Protein AF-A0A3B8WLK9-F1 (afdb_monomer_lite)

Radius of gyration: 15.68 Å; chains: 1; bounding box: 37×21×43 Å

InterPro domains:
  IPR000297 Peptidyl-prolyl cis-trans isomerase, PpiC-type [PF00639] (2-52)
  IPR000297 Peptidyl-prolyl cis-trans isomerase, PpiC-type [PS50198] (1-53)
  IPR046357 Peptidyl-prolyl cis-trans isomerase domain superfamily [G3DSA:3.10.50.40] (1-70)
  IPR051370 Peptidyl-prolyl cis-trans isomerase Pin1 [PTHR10657] (2-50)

Sequence (70 aa):
VDTVSAQEGGDLGFAGRGVYDEAFEDALFGLEEGEVSGPVETSFGLHLIKLEEVRRSDVPAFDELREDLR

Organism: Marinobacter nauticus (NCBI:txid2743)

Secondary structure (DSSP, 8-state):
---SSGGGTT------TTSS-HHHHHHHHHSPTT-B---EEETTEEE--B--------PPPHHHHTTTT-

Structure (mmCIF, N/CA/C/O backbone):
data_AF-A0A3B8WLK9-F1
#
_entry.id   AF-A0A3B8WLK9-F1
#
loop_
_atom_site.group_PDB
_atom_site.id
_atom_site.type_symbol
_atom_site.label_atom_id
_atom_site.label_alt_id
_atom_site.label_comp_id
_atom_site.label_asym_id
_atom_site.label_entity_id
_atom_site.label_seq_id
_atom_site.pdbx_PDB_ins_code
_atom_site.Cartn_x
_atom_site.Cartn_y
_atom_site.Cartn_z
_atom_site.occupancy
_atom_site.B_iso_or_equiv
_atom_site.auth_seq_id
_atom_site.auth_comp_id
_atom_site.auth_asym_id
_atom_site.auth_atom_id
_atom_site.pdbx_PDB_model_num
ATOM 1 N N . VAL A 1 1 ? 0.771 -1.309 15.695 1.00 49.38 1 VAL A N 1
ATOM 2 C CA . VAL A 1 1 ? 0.859 0.036 15.088 1.00 49.38 1 VAL A CA 1
ATOM 3 C C . VAL A 1 1 ? 1.967 -0.077 14.077 1.00 49.38 1 VAL A C 1
ATOM 5 O O . VAL A 1 1 ? 3.043 -0.478 14.496 1.00 49.38 1 VAL A O 1
ATOM 8 N N . ASP A 1 2 ? 1.687 0.131 12.794 1.00 54.31 2 ASP A N 1
ATOM 9 C CA . ASP A 1 2 ? 2.723 0.125 11.759 1.00 54.31 2 ASP A CA 1
ATOM 10 C C . ASP A 1 2 ? 3.785 1.153 12.155 1.00 54.31 2 ASP A C 1
ATOM 12 O O . ASP A 1 2 ? 3.455 2.322 12.316 1.00 54.31 2 ASP A O 1
ATOM 16 N N . THR A 1 3 ? 4.999 0.712 12.479 1.00 61.25 3 THR A N 1
ATOM 17 C CA . THR A 1 3 ? 6.071 1.572 13.002 1.00 61.25 3 THR A CA 1
ATOM 18 C C . THR A 1 3 ? 7.063 1.990 11.924 1.00 61.25 3 THR A C 1
ATOM 20 O O . THR A 1 3 ? 7.874 2.881 12.177 1.00 61.25 3 THR A O 1
ATOM 23 N N . VAL A 1 4 ? 7.021 1.356 10.749 1.00 62.66 4 VAL A N 1
ATOM 24 C CA . VAL A 1 4 ? 8.067 1.480 9.728 1.00 62.66 4 VAL A CA 1
ATOM 25 C C . VAL A 1 4 ? 7.880 2.757 8.912 1.00 62.66 4 VAL A C 1
ATOM 27 O O . VAL A 1 4 ? 8.834 3.515 8.774 1.00 62.66 4 VAL A O 1
ATOM 30 N N . SER A 1 5 ? 6.658 3.063 8.467 1.00 62.91 5 SER A N 1
ATOM 31 C CA . SER A 1 5 ? 6.350 4.285 7.698 1.00 62.91 5 SER A CA 1
ATOM 32 C C . SER A 1 5 ? 5.671 5.387 8.519 1.00 62.91 5 SER A C 1
ATOM 34 O O . SER A 1 5 ? 5.494 6.508 8.044 1.00 62.91 5 SER A O 1
ATOM 36 N N . ALA A 1 6 ? 5.318 5.114 9.781 1.00 64.75 6 ALA A N 1
ATOM 37 C CA . ALA A 1 6 ? 4.562 6.044 10.632 1.00 64.75 6 ALA A CA 1
ATOM 38 C C . ALA A 1 6 ? 5.218 7.424 10.787 1.00 64.75 6 ALA A C 1
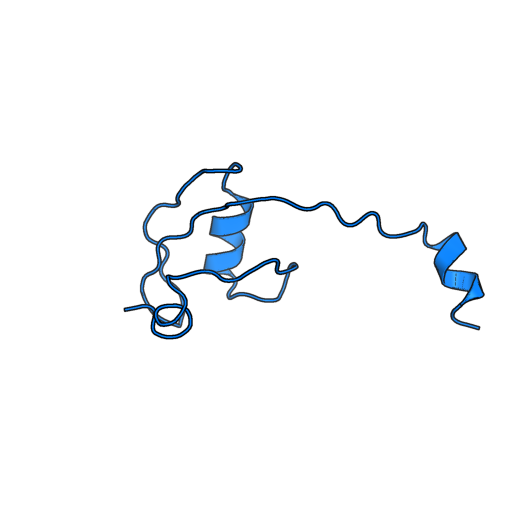ATOM 40 O O . ALA A 1 6 ? 4.530 8.428 10.957 1.00 64.75 6 ALA A O 1
ATOM 41 N N . GLN A 1 7 ? 6.553 7.466 10.757 1.00 62.69 7 GLN A N 1
ATOM 42 C CA . GLN A 1 7 ? 7.334 8.697 10.899 1.00 62.69 7 GLN A CA 1
ATOM 43 C C . GLN A 1 7 ? 7.254 9.593 9.655 1.00 62.69 7 GLN A C 1
ATOM 45 O O . GLN A 1 7 ? 7.397 10.806 9.781 1.00 62.69 7 GLN A O 1
ATOM 50 N N . GLU A 1 8 ? 6.965 9.016 8.487 1.00 64.12 8 GLU A N 1
ATOM 51 C CA . GLU A 1 8 ? 6.805 9.718 7.206 1.00 64.12 8 GLU A CA 1
ATOM 52 C C . GLU A 1 8 ? 5.326 9.848 6.804 1.00 64.12 8 GLU A C 1
ATOM 54 O O . GLU A 1 8 ? 4.994 10.118 5.655 1.00 64.12 8 GLU A O 1
ATOM 59 N N . GLY A 1 9 ? 4.407 9.669 7.760 1.00 71.12 9 GLY A N 1
ATOM 60 C CA . GLY A 1 9 ? 2.969 9.785 7.510 1.00 71.12 9 GLY A CA 1
ATOM 61 C C . GLY A 1 9 ? 2.355 8.582 6.792 1.00 71.12 9 GLY A C 1
ATOM 62 O O . GLY A 1 9 ? 1.212 8.673 6.355 1.00 71.12 9 GLY A O 1
ATOM 63 N N . GLY A 1 10 ? 3.074 7.460 6.706 1.00 75.75 10 GLY A N 1
ATOM 64 C CA . GLY A 1 10 ? 2.593 6.247 6.051 1.00 75.75 10 GLY A CA 1
ATOM 65 C C . GLY A 1 10 ? 2.906 6.157 4.557 1.00 75.75 10 GLY A C 1
ATOM 66 O O . GLY A 1 10 ? 2.459 5.201 3.930 1.00 75.75 10 GLY A O 1
ATOM 67 N N . ASP A 1 11 ? 3.655 7.109 3.988 1.00 80.12 11 ASP A N 1
ATOM 68 C CA . ASP A 1 11 ? 4.074 7.048 2.585 1.00 80.12 11 ASP A CA 1
ATOM 69 C C . ASP A 1 11 ? 5.136 5.954 2.388 1.00 80.12 11 ASP A C 1
ATOM 71 O O . ASP A 1 11 ? 6.098 5.847 3.150 1.00 80.12 11 ASP A O 1
ATOM 75 N N . LEU A 1 12 ? 4.930 5.116 1.376 1.00 82.44 12 LEU A N 1
ATOM 76 C CA . LEU A 1 12 ? 5.806 4.001 1.018 1.00 82.44 12 LEU A CA 1
ATOM 77 C C . LEU A 1 12 ? 6.461 4.193 -0.359 1.00 82.44 12 LEU A C 1
ATOM 79 O O . LEU A 1 12 ? 7.279 3.365 -0.767 1.00 82.44 12 LEU A O 1
ATOM 83 N N . GLY A 1 13 ? 6.128 5.275 -1.073 1.00 83.31 13 GLY A N 1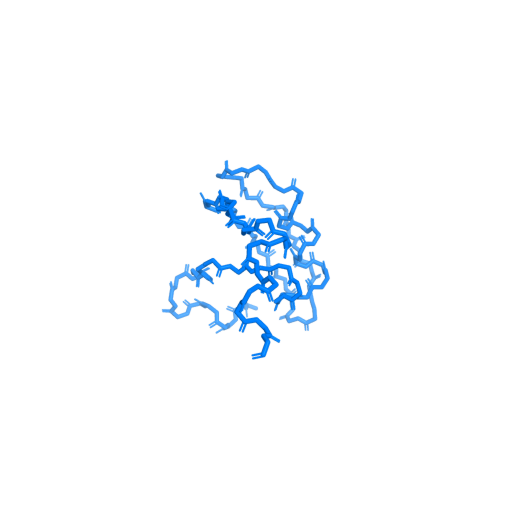
ATOM 84 C CA . GLY A 1 13 ? 6.584 5.527 -2.434 1.00 83.31 13 GLY A CA 1
ATOM 85 C C . GLY A 1 13 ? 6.124 4.467 -3.443 1.00 83.31 13 GLY A C 1
ATOM 86 O O . GLY A 1 13 ? 5.152 3.743 -3.237 1.00 83.31 13 GLY A O 1
ATOM 87 N N . PHE A 1 14 ? 6.837 4.380 -4.571 1.00 83.62 14 PHE A N 1
ATOM 88 C CA . PHE A 1 14 ? 6.586 3.354 -5.587 1.00 83.62 14 PHE A CA 1
ATOM 89 C C . PHE A 1 14 ? 7.407 2.106 -5.299 1.00 83.62 14 PHE A C 1
ATOM 91 O O . PHE A 1 14 ? 8.638 2.159 -5.275 1.00 83.62 14 PHE A O 1
ATOM 98 N N . ALA A 1 15 ? 6.723 0.975 -5.181 1.00 82.25 15 ALA A N 1
ATOM 99 C CA . ALA A 1 15 ? 7.339 -0.332 -5.047 1.00 82.25 15 ALA A CA 1
ATOM 100 C C . ALA A 1 15 ? 6.842 -1.287 -6.137 1.00 82.25 15 ALA A C 1
ATOM 102 O O . ALA A 1 15 ? 5.700 -1.214 -6.591 1.00 82.25 15 ALA A O 1
ATOM 103 N N . GLY A 1 16 ? 7.736 -2.173 -6.575 1.00 77.62 16 GLY A N 1
ATOM 104 C CA . GLY A 1 16 ? 7.403 -3.276 -7.473 1.00 77.62 16 GLY A CA 1
ATOM 105 C C . GLY A 1 16 ? 6.914 -4.510 -6.711 1.00 77.62 16 GLY A C 1
ATOM 106 O O . GLY A 1 16 ? 6.939 -4.546 -5.486 1.00 77.62 16 GLY A O 1
ATOM 107 N N . ARG A 1 17 ? 6.517 -5.547 -7.458 1.00 79.25 17 ARG A N 1
ATOM 108 C CA . ARG A 1 17 ? 6.195 -6.871 -6.897 1.00 79.25 17 ARG A CA 1
ATOM 109 C C . ARG A 1 17 ? 7.406 -7.492 -6.193 1.00 79.25 17 ARG A C 1
ATOM 111 O O . ARG A 1 17 ? 8.528 -7.372 -6.685 1.00 79.25 17 ARG A O 1
ATOM 118 N N . GLY A 1 18 ? 7.155 -8.223 -5.114 1.00 81.56 18 GLY A N 1
ATOM 119 C CA . GLY A 1 18 ? 8.147 -8.878 -4.266 1.00 81.56 18 GLY A CA 1
ATOM 120 C C . GLY A 1 18 ? 8.815 -7.962 -3.237 1.00 81.56 18 GLY A C 1
ATOM 121 O O . GLY A 1 18 ? 9.816 -8.368 -2.646 1.00 81.56 18 GLY A O 1
ATOM 122 N N . VAL A 1 19 ? 8.320 -6.735 -3.046 1.00 85.19 19 VAL A N 1
ATOM 123 C CA . VAL A 1 19 ? 8.876 -5.788 -2.060 1.00 85.19 19 VAL A CA 1
ATOM 124 C C . VAL A 1 19 ? 8.181 -5.928 -0.708 1.00 85.19 19 VAL A C 1
ATOM 126 O O . VAL A 1 19 ? 8.827 -5.744 0.326 1.00 85.19 19 VAL A O 1
ATOM 129 N N . TYR A 1 20 ? 6.890 -6.270 -0.703 1.00 86.12 20 TYR A N 1
ATOM 130 C CA . TYR A 1 20 ? 6.102 -6.407 0.520 1.00 86.12 20 TYR A CA 1
ATOM 131 C C . TYR A 1 20 ? 5.776 -7.869 0.842 1.00 86.12 20 TYR A C 1
ATOM 133 O O . TYR A 1 20 ? 5.998 -8.776 0.043 1.00 86.12 20 TYR A O 1
ATOM 141 N N . ASP A 1 21 ? 5.264 -8.085 2.055 1.00 88.12 21 ASP A N 1
ATOM 142 C CA . ASP A 1 21 ? 4.706 -9.369 2.483 1.00 88.12 21 ASP A CA 1
ATOM 143 C C . ASP A 1 21 ? 3.518 -9.766 1.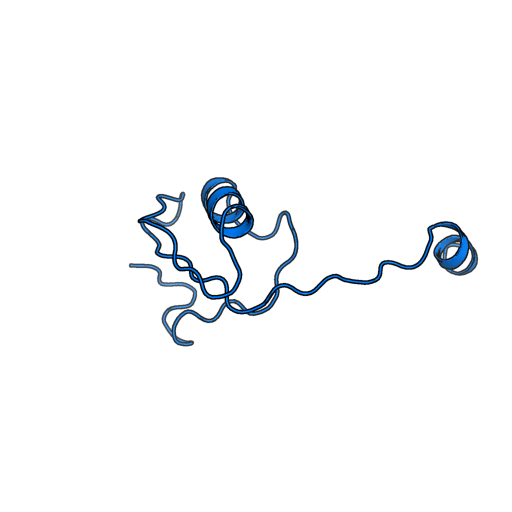586 1.00 88.12 21 ASP A C 1
ATOM 145 O O . ASP A 1 21 ? 2.780 -8.898 1.116 1.00 88.12 21 ASP A O 1
ATOM 149 N N . GLU A 1 22 ? 3.321 -11.068 1.368 1.00 90.62 22 GLU A N 1
ATOM 150 C CA . GLU A 1 22 ? 2.298 -11.614 0.461 1.00 90.62 22 GLU A CA 1
ATOM 151 C C . GLU A 1 22 ? 0.900 -11.059 0.767 1.00 90.62 22 GLU A C 1
ATOM 153 O O . GLU A 1 22 ? 0.203 -10.607 -0.140 1.00 90.62 22 GLU A O 1
ATOM 158 N N . ALA A 1 23 ? 0.526 -10.970 2.050 1.00 90.38 23 ALA A N 1
ATOM 159 C CA . ALA A 1 23 ? -0.781 -10.447 2.447 1.00 90.38 23 ALA A CA 1
ATOM 160 C C . ALA A 1 23 ? -0.952 -8.954 2.111 1.00 90.38 23 ALA A C 1
ATOM 162 O O . ALA A 1 23 ? -2.053 -8.503 1.786 1.00 90.38 23 ALA A O 1
ATOM 163 N N . PHE A 1 24 ? 0.135 -8.181 2.183 1.00 91.06 24 PHE A N 1
ATOM 164 C CA . PHE A 1 24 ? 0.131 -6.769 1.812 1.00 91.06 24 PHE A CA 1
ATOM 165 C C . PHE A 1 24 ? 0.023 -6.608 0.295 1.00 91.06 24 PHE A C 1
ATOM 167 O O . PHE A 1 24 ? -0.764 -5.790 -0.177 1.00 91.06 24 PHE A O 1
ATOM 174 N N . GLU A 1 25 ? 0.795 -7.384 -0.469 1.00 90.25 25 GLU A N 1
ATOM 175 C CA . GLU A 1 25 ? 0.765 -7.324 -1.931 1.00 90.25 25 GLU A CA 1
ATOM 176 C C . GLU A 1 25 ? -0.599 -7.721 -2.487 1.00 90.25 25 GLU A C 1
ATOM 178 O O . GLU A 1 25 ? -1.139 -7.002 -3.326 1.00 90.25 25 GLU A O 1
ATOM 183 N N . ASP A 1 26 ? -1.187 -8.810 -1.995 1.00 91.31 26 ASP A N 1
ATOM 184 C CA . ASP A 1 26 ? -2.505 -9.268 -2.435 1.00 91.31 26 ASP A CA 1
ATOM 185 C C . ASP A 1 26 ? -3.579 -8.201 -2.217 1.00 91.31 26 ASP A C 1
ATOM 187 O O . ASP A 1 26 ? -4.398 -7.942 -3.103 1.00 91.31 26 ASP A O 1
ATOM 191 N N . ALA A 1 27 ? -3.545 -7.534 -1.062 1.00 92.19 27 ALA A N 1
ATOM 192 C CA . ALA A 1 27 ? -4.433 -6.419 -0.788 1.00 92.19 27 ALA A CA 1
ATOM 193 C C . ALA A 1 27 ? -4.147 -5.232 -1.720 1.00 92.19 27 ALA A C 1
ATOM 195 O O . ALA A 1 27 ? -5.076 -4.731 -2.343 1.00 92.19 27 ALA A O 1
ATOM 196 N N . LEU A 1 28 ? -2.885 -4.815 -1.875 1.00 91.19 28 LEU A N 1
ATOM 197 C CA . LEU A 1 28 ? -2.494 -3.678 -2.716 1.00 91.19 28 LEU A CA 1
ATOM 198 C C . LEU A 1 28 ? -2.894 -3.871 -4.188 1.00 91.19 28 LEU A C 1
ATOM 200 O O . LEU A 1 28 ? -3.416 -2.947 -4.806 1.00 91.19 28 LEU A O 1
ATOM 204 N N . PHE A 1 29 ? -2.677 -5.062 -4.753 1.00 88.62 29 PHE A N 1
ATOM 205 C CA . PHE A 1 29 ? -3.027 -5.371 -6.146 1.00 88.62 29 PHE A CA 1
ATOM 206 C C . PHE A 1 29 ? -4.525 -5.600 -6.369 1.00 88.62 29 PHE A C 1
ATOM 208 O O . PHE A 1 29 ? -4.960 -5.633 -7.522 1.00 88.62 29 PHE A O 1
ATOM 215 N N . GLY A 1 30 ? -5.300 -5.774 -5.297 1.00 90.38 30 GLY A N 1
ATOM 216 C CA . GLY A 1 30 ? -6.757 -5.838 -5.344 1.00 90.38 30 GLY A CA 1
ATOM 217 C C . GLY A 1 30 ? -7.446 -4.472 -5.322 1.00 90.38 30 GLY A C 1
ATOM 218 O O . GLY A 1 30 ? -8.643 -4.423 -5.589 1.00 90.38 30 GLY A O 1
ATOM 219 N N . LEU A 1 31 ? -6.722 -3.392 -5.006 1.00 92.06 31 LEU A N 1
ATOM 220 C CA . LEU A 1 31 ? -7.274 -2.041 -4.909 1.00 92.06 31 LEU A CA 1
ATOM 221 C C . LEU A 1 31 ? -7.312 -1.321 -6.254 1.00 92.06 31 LEU A C 1
ATOM 223 O O . LEU A 1 31 ? -6.426 -1.471 -7.100 1.00 92.06 31 LEU A O 1
ATOM 227 N N . GLU A 1 32 ? -8.310 -0.457 -6.403 1.00 92.25 32 GLU A N 1
ATOM 228 C CA . GLU A 1 32 ? -8.313 0.581 -7.426 1.00 92.25 32 GLU A CA 1
ATOM 229 C C . GLU A 1 32 ? -7.498 1.808 -6.975 1.00 92.25 32 GLU A C 1
ATOM 231 O O . GLU A 1 32 ? -7.296 2.058 -5.784 1.00 92.25 32 GLU A O 1
ATOM 236 N N . GLU A 1 33 ? -6.995 2.595 -7.931 1.00 92.00 33 GLU A N 1
ATOM 237 C CA . GLU A 1 33 ? -6.275 3.834 -7.615 1.00 92.00 33 GLU A CA 1
ATOM 238 C C . GLU A 1 33 ? -7.181 4.798 -6.826 1.00 92.00 33 GLU A C 1
ATOM 240 O O . GLU A 1 33 ? -8.308 5.094 -7.222 1.00 92.00 33 GLU A O 1
ATOM 245 N N . GLY A 1 34 ? -6.681 5.280 -5.691 1.00 91.81 34 GLY A N 1
ATOM 246 C CA . GLY A 1 34 ? -7.397 6.096 -4.716 1.00 91.81 34 GLY A CA 1
ATOM 247 C C . GLY A 1 34 ? -8.149 5.305 -3.638 1.00 91.81 34 GLY A C 1
ATOM 248 O O . GLY A 1 34 ? -8.642 5.918 -2.685 1.00 91.81 34 GLY A O 1
ATOM 249 N N . GLU A 1 35 ? -8.243 3.977 -3.746 1.00 94.44 35 GLU A N 1
ATOM 250 C CA . GLU A 1 35 ? -8.977 3.131 -2.803 1.00 94.44 35 GLU A CA 1
ATOM 251 C C . GLU A 1 35 ? -8.158 2.810 -1.543 1.00 94.44 35 GLU A C 1
ATOM 253 O O . GLU A 1 35 ? -6.925 2.759 -1.559 1.00 94.44 35 GLU A O 1
ATOM 258 N N . VAL A 1 36 ? -8.870 2.590 -0.433 1.00 92.75 36 VAL A N 1
ATOM 259 C CA . VAL A 1 36 ? -8.315 2.127 0.842 1.00 92.75 36 VAL A CA 1
ATOM 260 C C . VAL A 1 36 ? -8.828 0.720 1.128 1.00 92.75 36 VAL A C 1
ATOM 262 O O . VAL A 1 36 ? -10.033 0.478 1.087 1.00 92.75 36 VAL A O 1
ATOM 265 N N . SER A 1 37 ? -7.931 -0.195 1.478 1.00 92.19 37 SER A N 1
ATOM 266 C CA . SER A 1 37 ? -8.266 -1.563 1.854 1.00 92.19 37 SER A CA 1
ATOM 267 C C . SER A 1 37 ? -9.049 -1.646 3.165 1.00 92.19 37 SER A C 1
ATOM 269 O O . SER A 1 37 ? -9.018 -0.756 4.020 1.00 92.19 37 SER A O 1
ATOM 271 N N . GLY A 1 38 ? -9.674 -2.803 3.387 1.00 92.38 38 GLY A N 1
ATOM 272 C CA . GLY A 1 38 ? -9.988 -3.241 4.745 1.00 92.38 38 GLY A CA 1
ATOM 273 C C . GLY A 1 38 ? -8.717 -3.498 5.578 1.00 92.38 38 GLY A C 1
ATOM 274 O O . GLY A 1 38 ? -7.603 -3.391 5.061 1.00 92.38 38 GLY A O 1
ATOM 275 N N . PRO A 1 39 ? -8.856 -3.847 6.868 1.00 92.25 39 PRO A N 1
ATOM 276 C CA . PRO A 1 39 ? -7.720 -4.210 7.709 1.00 92.25 39 PRO A CA 1
ATOM 277 C C . PRO A 1 39 ? -6.991 -5.443 7.164 1.00 92.25 39 PRO A C 1
ATOM 279 O O . PRO A 1 39 ? -7.607 -6.491 6.976 1.00 92.25 39 PRO A O 1
ATOM 282 N N . VAL A 1 40 ? -5.686 -5.317 6.943 1.00 91.94 40 VAL A N 1
ATOM 283 C CA . VAL A 1 40 ? -4.808 -6.381 6.445 1.00 91.94 40 VAL A CA 1
ATOM 284 C C . VAL A 1 40 ? -3.892 -6.828 7.573 1.00 91.94 40 VAL A C 1
ATOM 286 O O . VAL A 1 40 ? -3.158 -6.017 8.139 1.00 91.94 40 VAL A O 1
ATOM 289 N N . GLU A 1 41 ? -3.945 -8.109 7.921 1.00 90.19 41 GLU A N 1
ATOM 290 C CA . GLU A 1 41 ? -3.028 -8.711 8.886 1.00 90.19 41 GLU A CA 1
ATOM 291 C C . GLU A 1 41 ? -1.790 -9.219 8.147 1.00 90.19 41 GLU A C 1
ATOM 293 O O . GLU A 1 41 ? -1.888 -10.025 7.226 1.00 90.19 41 GLU A O 1
ATOM 298 N N . THR A 1 42 ? -0.625 -8.723 8.542 1.00 87.69 42 THR A N 1
ATOM 299 C CA . THR A 1 42 ? 0.681 -9.146 8.040 1.00 87.69 42 THR A CA 1
ATOM 300 C C . THR A 1 42 ? 1.524 -9.665 9.203 1.00 87.69 42 THR A C 1
ATOM 302 O O . THR A 1 42 ? 1.171 -9.526 10.379 1.00 87.69 42 THR A O 1
ATOM 305 N N . SER A 1 43 ? 2.702 -10.200 8.892 1.00 84.81 43 SER A N 1
ATOM 306 C CA . SER A 1 43 ? 3.709 -10.568 9.893 1.00 84.81 43 SER A CA 1
ATOM 307 C C . SER A 1 43 ? 4.146 -9.401 10.805 1.00 84.81 43 SER A C 1
ATOM 309 O O . SER A 1 43 ? 4.646 -9.636 11.907 1.00 84.81 43 SER A O 1
ATOM 311 N N . PHE A 1 44 ? 3.906 -8.150 10.396 1.00 81.44 44 PHE A N 1
ATOM 312 C CA . PHE A 1 44 ? 4.226 -6.930 11.146 1.00 81.44 44 PHE A CA 1
ATOM 313 C C . PHE A 1 44 ? 3.043 -6.372 11.959 1.00 81.44 44 PHE A C 1
ATOM 315 O O . PHE A 1 44 ? 3.207 -5.412 12.721 1.00 81.44 44 PHE A O 1
ATOM 322 N N . GLY A 1 45 ? 1.865 -6.995 11.858 1.00 85.81 45 GLY A N 1
ATOM 323 C CA . GLY A 1 45 ? 0.651 -6.613 12.571 1.00 85.81 45 GLY A CA 1
ATOM 324 C C . GLY A 1 45 ? -0.483 -6.226 11.628 1.00 85.81 45 GLY A C 1
ATOM 325 O O . GLY A 1 45 ? -0.646 -6.802 10.561 1.00 85.81 45 GLY A O 1
ATOM 326 N N . LEU A 1 46 ? -1.316 -5.276 12.052 1.00 89.25 46 LEU A N 1
ATOM 327 C CA . LEU A 1 46 ? -2.511 -4.865 11.315 1.00 89.25 46 LEU A CA 1
ATOM 328 C C . LEU A 1 46 ? -2.277 -3.536 10.586 1.00 89.25 46 LEU A C 1
ATOM 330 O O . LEU A 1 46 ? -1.859 -2.560 11.218 1.00 89.25 46 LEU A O 1
ATOM 334 N N . HIS A 1 47 ? -2.607 -3.498 9.295 1.00 87.06 47 HIS A N 1
ATOM 335 C CA . HIS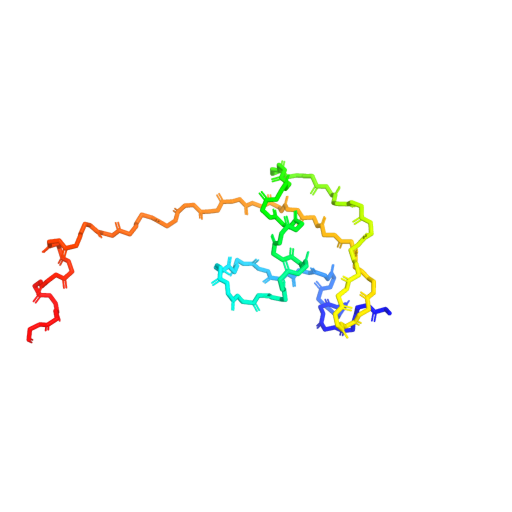 A 1 47 ? -2.370 -2.373 8.389 1.00 87.06 47 HIS A CA 1
ATOM 336 C C . HIS A 1 47 ? -3.651 -1.963 7.649 1.00 87.06 47 HIS A C 1
ATOM 338 O O . HIS A 1 47 ? -4.541 -2.780 7.416 1.00 87.06 47 HIS A O 1
ATOM 344 N N . LEU A 1 48 ? -3.734 -0.687 7.271 1.00 89.38 48 LEU A N 1
ATOM 345 C CA . LEU A 1 48 ? -4.674 -0.178 6.271 1.00 89.38 48 LEU A CA 1
ATOM 346 C C . LEU A 1 48 ? -3.843 0.343 5.106 1.00 89.38 48 LEU A C 1
ATOM 348 O O . LEU A 1 48 ? -2.883 1.078 5.329 1.00 89.38 48 LEU A O 1
ATOM 352 N N . ILE A 1 49 ? -4.203 -0.041 3.888 1.00 91.06 49 ILE A N 1
ATOM 353 C CA . ILE A 1 49 ? -3.414 0.238 2.691 1.00 91.06 49 ILE A CA 1
ATOM 354 C C . ILE A 1 49 ? -4.220 1.177 1.811 1.00 91.06 49 ILE A C 1
ATOM 356 O O . ILE A 1 49 ? -5.387 0.908 1.553 1.00 91.06 49 ILE A O 1
ATOM 360 N N . LYS A 1 50 ? -3.613 2.268 1.345 1.00 90.56 50 LYS A N 1
ATOM 361 C CA . LYS A 1 50 ? -4.206 3.155 0.344 1.00 90.56 50 LYS A CA 1
ATOM 362 C C . LYS A 1 50 ? -3.351 3.128 -0.912 1.00 90.56 50 LYS A C 1
ATOM 364 O O . LYS A 1 50 ? -2.153 3.388 -0.832 1.00 90.56 50 LYS A O 1
ATOM 369 N N . LEU A 1 51 ? -3.960 2.836 -2.055 1.00 92.06 51 LEU A N 1
ATOM 370 C CA . LEU A 1 51 ? -3.270 2.907 -3.337 1.00 92.06 51 LEU A CA 1
ATOM 371 C C . LEU A 1 51 ? -3.358 4.340 -3.868 1.00 92.06 51 LEU A C 1
ATOM 373 O O . LEU A 1 51 ? -4.436 4.785 -4.235 1.00 92.06 51 LEU A O 1
ATOM 377 N N . GLU A 1 52 ? -2.251 5.083 -3.886 1.00 90.25 52 GLU A N 1
ATOM 378 C CA . GLU A 1 52 ? -2.260 6.482 -4.353 1.00 90.25 52 GLU A CA 1
ATOM 379 C C . GLU A 1 52 ? -2.116 6.601 -5.877 1.00 90.25 52 GLU A C 1
ATOM 381 O O . GLU A 1 52 ? -2.840 7.372 -6.498 1.00 90.25 52 GLU A O 1
ATOM 386 N N . GLU A 1 53 ? -1.190 5.854 -6.488 1.00 88.50 53 GLU A N 1
ATOM 387 C CA . GLU A 1 53 ? -0.893 5.940 -7.926 1.00 88.50 53 GLU A CA 1
ATOM 388 C C . GLU A 1 53 ? -0.354 4.596 -8.449 1.00 88.50 53 GLU A C 1
ATOM 390 O O . GLU A 1 53 ? 0.487 3.964 -7.801 1.00 88.50 53 GLU A O 1
ATOM 395 N N . VAL A 1 54 ? -0.772 4.174 -9.649 1.00 85.56 54 VAL A N 1
ATOM 396 C CA . VAL A 1 54 ? -0.195 3.009 -10.348 1.00 85.56 54 VAL A CA 1
ATOM 397 C C . VAL A 1 54 ? 0.675 3.452 -11.521 1.00 85.56 54 VAL A C 1
ATOM 399 O O . VAL A 1 54 ? 0.185 3.916 -12.551 1.00 85.56 54 VAL A O 1
ATOM 402 N N . ARG A 1 55 ? 1.985 3.197 -11.432 1.00 84.12 55 ARG A N 1
ATOM 403 C CA . ARG A 1 55 ? 2.917 3.420 -12.548 1.00 84.12 55 ARG A CA 1
ATOM 404 C C . ARG A 1 55 ? 3.176 2.138 -13.320 1.00 84.12 55 ARG A C 1
ATOM 406 O O . ARG A 1 55 ? 3.709 1.170 -12.785 1.00 84.12 55 ARG A O 1
ATOM 413 N N . ARG A 1 56 ? 2.856 2.150 -14.613 1.00 75.12 56 ARG A N 1
ATOM 414 C CA . ARG A 1 56 ? 3.329 1.123 -15.546 1.00 75.12 56 ARG A CA 1
ATOM 415 C C . ARG A 1 56 ? 4.741 1.495 -15.969 1.00 75.12 56 ARG A C 1
ATOM 417 O O . ARG A 1 56 ? 4.941 2.522 -16.606 1.00 75.12 56 ARG A O 1
ATOM 424 N N . SER A 1 57 ? 5.717 0.679 -15.595 1.00 66.12 57 SER A N 1
ATOM 425 C CA . SER A 1 57 ? 7.038 0.770 -16.205 1.00 66.12 57 SER A CA 1
ATOM 426 C C . SER A 1 57 ? 6.941 0.214 -17.620 1.00 66.12 57 SER A C 1
ATOM 428 O O . SER A 1 57 ? 6.636 -0.966 -17.796 1.00 66.12 57 SER A O 1
ATOM 430 N N . ASP A 1 58 ? 7.198 1.057 -18.616 1.00 61.25 58 ASP A N 1
ATOM 431 C CA . ASP A 1 58 ? 7.470 0.606 -19.976 1.00 61.25 58 ASP A CA 1
ATOM 432 C C . ASP A 1 58 ? 8.807 -0.143 -19.948 1.00 61.25 58 ASP A C 1
ATOM 434 O O . ASP A 1 58 ? 9.880 0.451 -20.051 1.00 61.25 58 ASP A O 1
ATOM 438 N N . VAL A 1 59 ? 8.761 -1.452 -19.688 1.00 63.28 59 VAL A N 1
ATOM 439 C CA . VAL A 1 59 ? 9.947 -2.301 -19.809 1.00 63.28 59 VAL A CA 1
ATOM 440 C C . VAL A 1 59 ? 10.253 -2.404 -21.306 1.00 63.28 59 VAL A C 1
ATOM 442 O O . VAL A 1 59 ? 9.368 -2.846 -22.048 1.00 63.28 59 VAL A O 1
ATOM 445 N N . PRO A 1 60 ? 11.458 -1.997 -21.762 1.00 66.38 60 PRO A N 1
ATOM 446 C CA . PRO A 1 60 ? 11.856 -2.127 -23.159 1.00 66.38 60 PRO A CA 1
ATOM 447 C C . PRO A 1 60 ? 11.668 -3.565 -23.635 1.00 66.38 60 PRO A C 1
ATOM 449 O O . PRO A 1 60 ? 11.782 -4.513 -22.845 1.00 66.38 60 PRO A O 1
ATOM 452 N N . ALA A 1 61 ? 11.382 -3.749 -24.922 1.00 71.38 61 ALA A N 1
ATOM 453 C CA . ALA A 1 61 ? 11.239 -5.095 -25.459 1.00 71.38 61 ALA A CA 1
ATOM 454 C C . ALA A 1 61 ? 12.535 -5.884 -25.207 1.00 71.38 61 ALA A C 1
ATOM 456 O O . ALA A 1 61 ? 13.632 -5.331 -25.242 1.00 71.38 61 ALA A O 1
ATOM 457 N N . PHE A 1 62 ? 12.424 -7.193 -24.967 1.00 70.69 62 PHE A N 1
ATOM 458 C CA . PHE A 1 62 ? 13.590 -8.045 -24.698 1.00 70.69 62 PHE A CA 1
ATOM 459 C C . PHE A 1 62 ? 14.693 -7.911 -25.767 1.00 70.69 62 PHE A C 1
ATOM 461 O O . PHE A 1 62 ? 15.876 -7.997 -25.445 1.00 70.69 62 PHE A O 1
ATOM 468 N N . ASP A 1 63 ? 14.310 -7.656 -27.022 1.00 70.62 63 ASP A N 1
ATOM 469 C CA . ASP A 1 63 ? 15.245 -7.415 -28.124 1.00 70.62 63 ASP A CA 1
ATOM 470 C C . ASP A 1 63 ? 16.090 -6.142 -27.936 1.00 70.62 63 ASP A C 1
ATOM 472 O O . ASP A 1 63 ? 17.266 -6.152 -28.291 1.00 70.62 63 ASP A O 1
ATOM 476 N N . GLU A 1 64 ? 15.545 -5.090 -27.319 1.00 68.94 64 GLU A N 1
ATOM 477 C CA . GLU A 1 64 ? 16.259 -3.835 -27.033 1.00 68.94 64 GLU A CA 1
ATOM 478 C C . GLU A 1 64 ? 17.267 -4.011 -25.885 1.00 68.94 64 GLU A C 1
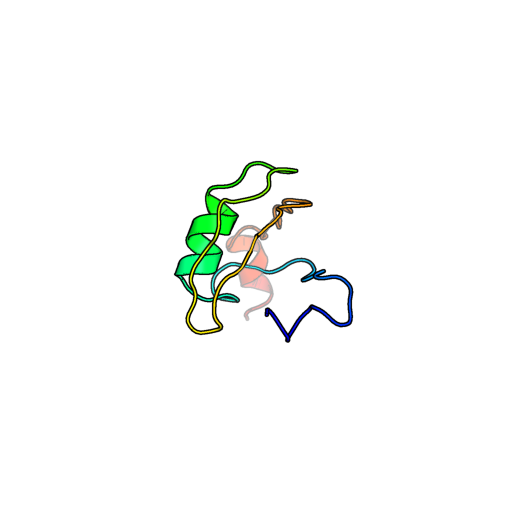ATOM 480 O O . GLU A 1 64 ? 18.368 -3.475 -25.928 1.00 68.94 64 GLU A O 1
ATOM 485 N N . LEU A 1 65 ? 16.941 -4.843 -24.890 1.00 70.00 65 LEU A N 1
ATOM 486 C CA . LEU A 1 65 ? 17.824 -5.147 -23.752 1.00 70.00 65 LEU A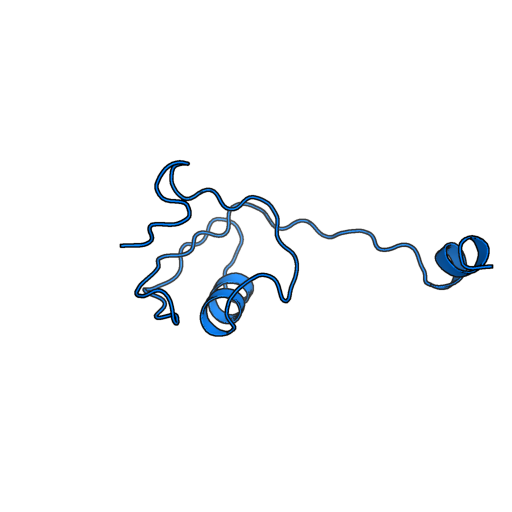 CA 1
ATOM 487 C C . LEU A 1 65 ? 18.956 -6.126 -24.101 1.00 70.00 65 LEU A C 1
ATOM 489 O O . LEU A 1 65 ? 19.926 -6.256 -23.353 1.00 70.00 65 LEU A O 1
ATOM 493 N N . ARG A 1 66 ? 18.848 -6.844 -25.226 1.00 71.88 66 ARG A N 1
ATOM 494 C CA . ARG A 1 66 ? 19.856 -7.824 -25.651 1.00 71.88 66 ARG A CA 1
ATOM 495 C C . ARG A 1 66 ? 21.163 -7.165 -26.082 1.00 71.88 66 ARG A C 1
ATOM 497 O O . ARG A 1 66 ? 22.218 -7.779 -25.927 1.00 71.88 66 ARG A O 1
ATOM 504 N N . GLU A 1 67 ? 21.093 -5.962 -26.649 1.00 73.75 67 GLU A N 1
ATOM 505 C CA . GLU A 1 67 ? 22.279 -5.250 -27.136 1.00 73.75 67 GLU A CA 1
ATOM 506 C C . GLU A 1 67 ? 23.172 -4.764 -25.985 1.00 73.75 67 GLU A C 1
ATOM 508 O O . GLU A 1 67 ? 24.395 -4.791 -26.121 1.00 73.75 67 GLU A O 1
ATOM 513 N N . ASP A 1 68 ? 22.578 -4.454 -24.828 1.00 66.12 68 ASP A N 1
ATOM 514 C CA . ASP A 1 68 ? 23.284 -3.969 -23.634 1.00 66.12 68 ASP A CA 1
ATOM 515 C C . ASP A 1 68 ? 23.863 -5.089 -22.746 1.00 66.12 68 ASP A C 1
ATOM 517 O O . ASP A 1 68 ? 24.742 -4.839 -21.921 1.00 66.12 68 ASP A O 1
ATOM 521 N N . LEU A 1 69 ? 23.402 -6.337 -22.902 1.00 69.50 69 LEU A N 1
ATOM 522 C CA . LEU A 1 69 ? 23.831 -7.496 -22.097 1.00 69.50 69 LEU A CA 1
ATOM 523 C C . LEU A 1 69 ? 25.009 -8.285 -22.704 1.00 69.50 69 LEU A C 1
ATOM 525 O O . LEU A 1 69 ? 25.245 -9.432 -22.310 1.00 69.50 69 LEU A O 1
ATOM 529 N N . ARG A 1 70 ? 25.719 -7.718 -23.685 1.00 60.06 70 ARG A N 1
ATOM 530 C CA . ARG A 1 70 ? 26.771 -8.418 -24.436 1.00 60.06 70 ARG A CA 1
ATOM 531 C C . ARG A 1 70 ? 28.181 -8.224 -23.885 1.00 60.06 70 ARG A C 1
ATOM 533 O O . ARG A 1 70 ? 28.541 -7.086 -23.528 1.00 60.06 70 ARG A O 1
#

pLDDT: mean 80.31, std 11.67, range [49.38, 94.44]

Foldseek 3Di:
DPPPCVVVVNDPDDDDPPPDFPQLVVQQVPDDAQDKGDWTQDPRGTDIDHHHDDDDDPDDDPVVVVVVVD